Protein AF-A4TTN5-F1 (afdb_monomer)

Sequence (52 aa):
MVEPYLLQQGLIQRTPRGRMLSTAGFKHIGLNPPSEVLVQLDLLAQMGGDDE

Organism: NCBI:txid55518

Solvent-accessible surface area (backbone atoms only — not comparable to full-atom values): 3259 Å² total; per-residue (Å²): 138,63,65,70,55,41,47,72,70,49,26,35,43,84,48,100,92,48,79,42,74,25,78,58,28,28,55,74,74,74,44,83,74,51,71,70,54,53,54,50,50,51,52,54,58,58,72,72,63,81,87,123

Foldseek 3Di:
DCVVVCVVVVQWDADPVGIDGDCVVCVVVPHDDDPVVVVVNVVVVVVVPPPD

Mean predicted aligned error: 6.53 Å

pLDDT: mean 81.75, std 11.3, range [50.19, 92.31]

InterPro domains:
  IPR008823 RuvB, winged helix, C-terminal domain [PF05491] (1-29)
  IPR036388 Winged helix-like DNA-binding domain superfamily [G3DSA:1.10.10.10] (1-50)
  IPR036390 Winged helix DNA-binding domain superfamily [SSF46785] (2-34)

Nearest PDB structures (foldseek):
  1in5-assembly1_A  TM=9.074E-01  e=1.407E-02  Thermotoga maritima
  1in4-assembly1_A  TM=9.052E-01  e=1.508E-02  Thermotoga maritima
  1in8-assembly1_A  TM=9.096E-01  e=1.857E-02  Thermotoga maritima
  7pbl-assembly1_C  TM=8.990E-01  e=2.626E-02  Streptococcus thermophilus
  7pbl-assembly1_A  TM=8.878E-01  e=3.465E-02  Streptococcus thermophilus

Structure (mmCIF, N/CA/C/O backbone):
data_AF-A4TTN5-F1
#
_entry.id   AF-A4TTN5-F1
#
loop_
_atom_site.group_PDB
_atom_site.id
_atom_site.type_symbol
_atom_site.label_atom_id
_atom_site.label_alt_id
_atom_site.label_comp_id
_atom_site.label_asym_id
_atom_site.label_entity_id
_atom_site.label_seq_id
_atom_site.pdbx_PDB_ins_code
_atom_site.Cartn_x
_atom_site.Cartn_y
_atom_site.Cartn_z
_atom_site.occupancy
_atom_site.B_iso_or_equiv
_atom_site.auth_seq_id
_atom_site.auth_comp_id
_atom_site.auth_asym_id
_atom_site.auth_atom_id
_atom_site.pdbx_PDB_model_num
ATOM 1 N N . MET A 1 1 ? 4.559 -11.365 -17.777 1.00 54.09 1 MET A N 1
ATOM 2 C CA . MET A 1 1 ? 5.075 -11.363 -16.3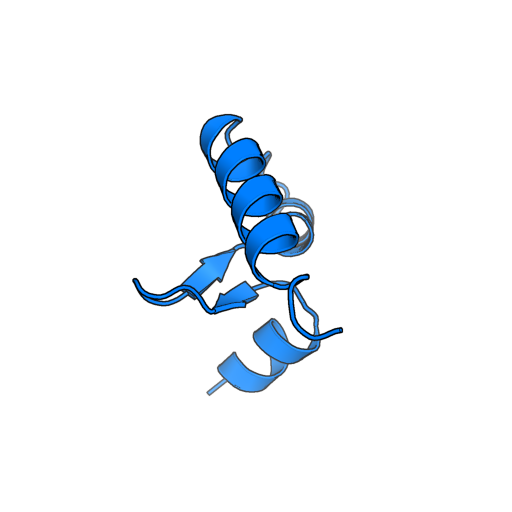91 1.00 54.09 1 MET A CA 1
ATOM 3 C C . MET A 1 1 ? 5.317 -9.904 -15.994 1.00 54.09 1 MET A C 1
ATOM 5 O O . MET A 1 1 ? 6.322 -9.345 -16.396 1.00 54.09 1 MET A O 1
ATOM 9 N N . VAL A 1 2 ? 4.349 -9.243 -15.342 1.00 64.00 2 VAL A N 1
ATOM 10 C CA . VAL A 1 2 ? 4.393 -7.784 -15.024 1.00 64.00 2 VAL A CA 1
ATOM 11 C C . VAL A 1 2 ? 4.777 -7.502 -13.562 1.00 64.00 2 VAL A C 1
ATOM 13 O O . VAL A 1 2 ? 5.026 -6.373 -13.159 1.00 64.00 2 VAL A O 1
ATOM 16 N N . GLU A 1 3 ? 4.872 -8.564 -12.771 1.00 69.25 3 GLU A N 1
ATOM 17 C CA . GLU A 1 3 ? 5.127 -8.566 -11.333 1.00 69.25 3 GLU A CA 1
ATOM 18 C C . GLU A 1 3 ? 6.350 -7.751 -10.870 1.00 69.25 3 GLU A C 1
ATOM 20 O O . GLU A 1 3 ? 6.207 -7.075 -9.850 1.00 69.25 3 GLU A O 1
ATOM 25 N N . PRO A 1 4 ? 7.511 -7.723 -11.574 1.00 73.88 4 PRO A N 1
ATOM 26 C CA . PRO A 1 4 ? 8.613 -6.862 -11.144 1.00 73.88 4 PRO A CA 1
ATOM 27 C C . PRO A 1 4 ? 8.246 -5.380 -11.225 1.00 73.88 4 PRO A C 1
ATOM 29 O O . PRO A 1 4 ? 8.634 -4.616 -10.349 1.00 73.88 4 PRO A O 1
ATOM 32 N N . TYR A 1 5 ? 7.447 -4.978 -12.215 1.00 83.38 5 TYR A N 1
ATOM 33 C CA . TYR A 1 5 ? 7.102 -3.577 -12.430 1.00 83.38 5 TYR A CA 1
ATOM 34 C C . TYR A 1 5 ? 6.180 -3.040 -11.332 1.00 83.38 5 TYR A C 1
ATOM 36 O O . TYR A 1 5 ? 6.440 -1.981 -10.776 1.00 83.38 5 TYR A O 1
ATOM 44 N N . LEU A 1 6 ? 5.144 -3.792 -10.947 1.00 82.88 6 LEU A N 1
ATOM 45 C CA . LEU A 1 6 ? 4.203 -3.352 -9.904 1.00 82.88 6 LEU A CA 1
ATOM 46 C C . LEU A 1 6 ? 4.844 -3.305 -8.512 1.00 82.88 6 LEU A C 1
ATOM 48 O O . LEU A 1 6 ? 4.476 -2.463 -7.692 1.00 82.88 6 LEU A O 1
ATOM 52 N N . LEU A 1 7 ? 5.808 -4.194 -8.257 1.00 83.31 7 LEU A N 1
ATOM 53 C CA . LEU A 1 7 ? 6.590 -4.188 -7.024 1.00 83.31 7 LEU A CA 1
ATOM 54 C C . LEU A 1 7 ? 7.595 -3.023 -7.017 1.00 83.31 7 LEU A C 1
ATOM 56 O O . LEU A 1 7 ? 7.698 -2.320 -6.019 1.00 83.31 7 LEU A O 1
ATOM 60 N N . GLN A 1 8 ? 8.278 -2.769 -8.140 1.00 85.19 8 GLN A N 1
ATOM 61 C CA . GLN A 1 8 ? 9.200 -1.634 -8.299 1.00 85.19 8 GLN A CA 1
ATOM 62 C C . GLN A 1 8 ? 8.492 -0.279 -8.220 1.00 85.19 8 GLN A C 1
ATOM 64 O O . GLN A 1 8 ? 9.029 0.658 -7.642 1.00 85.19 8 GLN A O 1
ATOM 69 N N . GLN A 1 9 ? 7.277 -0.171 -8.760 1.00 87.44 9 GLN A N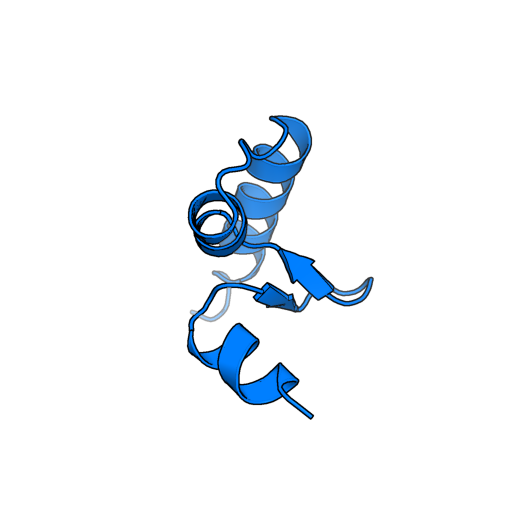 1
ATOM 70 C CA . GLN A 1 9 ? 6.459 1.037 -8.652 1.00 87.44 9 GLN A CA 1
ATOM 71 C C . GLN A 1 9 ? 5.832 1.229 -7.265 1.00 87.44 9 GLN A C 1
ATOM 73 O O . GLN A 1 9 ? 5.145 2.223 -7.038 1.00 87.44 9 GLN A O 1
ATOM 78 N N . GLY A 1 10 ? 6.021 0.283 -6.339 1.00 87.25 10 GLY A N 1
ATOM 79 C CA . GLY A 1 10 ? 5.452 0.357 -4.996 1.00 87.25 10 GLY A CA 1
ATOM 80 C C . GLY A 1 10 ? 3.925 0.256 -4.970 1.00 87.25 10 GLY A C 1
ATOM 81 O O . GLY A 1 10 ? 3.311 0.649 -3.981 1.00 87.25 10 GLY A O 1
ATOM 82 N N . LEU A 1 11 ? 3.294 -0.259 -6.032 1.00 90.69 11 LEU A N 1
ATOM 83 C CA . LEU A 1 11 ? 1.839 -0.459 -6.118 1.00 90.69 11 LEU A CA 1
ATOM 84 C C . LEU A 1 11 ? 1.392 -1.732 -5.384 1.00 90.69 11 LEU A C 1
ATOM 86 O O . LEU A 1 11 ? 0.236 -1.851 -4.982 1.00 90.69 11 LEU A O 1
ATOM 90 N N . ILE A 1 12 ? 2.307 -2.682 -5.199 1.00 88.94 12 ILE A N 1
ATOM 91 C CA . ILE A 1 12 ? 2.096 -3.943 -4.485 1.00 88.94 12 ILE A CA 1
ATOM 92 C C . ILE A 1 12 ? 3.224 -4.114 -3.466 1.00 88.94 12 ILE A C 1
ATOM 94 O O . ILE A 1 12 ? 4.365 -3.756 -3.740 1.00 88.94 12 ILE A O 1
ATOM 98 N N . GLN A 1 13 ? 2.913 -4.681 -2.303 1.00 86.25 13 GLN A N 1
ATOM 99 C CA . GLN A 1 13 ? 3.878 -5.079 -1.280 1.00 86.25 13 GLN A CA 1
ATOM 100 C C . GLN A 1 13 ? 3.847 -6.593 -1.063 1.00 86.25 13 GLN A C 1
ATOM 102 O O . GLN A 1 13 ? 2.815 -7.252 -1.244 1.00 86.25 13 GLN A O 1
ATOM 107 N N . ARG A 1 14 ? 4.999 -7.156 -0.682 1.00 86.19 14 ARG A N 1
ATOM 108 C CA . ARG A 1 14 ? 5.092 -8.566 -0.291 1.00 86.19 14 ARG A CA 1
ATOM 109 C C . ARG A 1 14 ? 4.671 -8.712 1.161 1.00 86.19 14 ARG A C 1
ATOM 111 O O . ARG A 1 14 ? 5.118 -7.956 2.012 1.00 86.19 14 ARG A O 1
ATOM 118 N N . THR A 1 15 ? 3.840 -9.706 1.434 1.00 84.62 15 THR A N 1
ATOM 119 C CA . THR A 1 15 ? 3.430 -10.070 2.790 1.00 84.62 15 THR A CA 1
ATOM 120 C C . THR A 1 15 ? 3.689 -11.560 3.008 1.00 84.62 15 THR A C 1
ATOM 122 O O . THR A 1 15 ? 3.758 -12.316 2.034 1.00 84.62 15 THR A O 1
ATOM 125 N N . PRO A 1 16 ? 3.782 -12.040 4.261 1.00 81.50 16 PRO A N 1
ATOM 126 C CA . PRO A 1 16 ? 3.955 -13.470 4.542 1.00 81.50 16 PRO A CA 1
ATOM 127 C C . PRO A 1 16 ? 2.855 -14.360 3.942 1.00 81.50 16 PRO A C 1
ATOM 129 O O . PRO A 1 16 ? 3.059 -15.551 3.731 1.00 81.50 16 PRO A O 1
ATOM 132 N N . ARG A 1 17 ? 1.678 -13.787 3.646 1.00 82.19 17 ARG A N 1
ATOM 133 C CA . ARG A 1 17 ? 0.544 -14.490 3.025 1.00 82.19 17 ARG A CA 1
ATOM 134 C C . ARG A 1 17 ? 0.455 -14.308 1.506 1.00 82.19 17 ARG A C 1
ATOM 136 O O . ARG A 1 17 ? -0.500 -14.793 0.907 1.00 82.19 17 ARG A O 1
ATOM 143 N N . GLY A 1 18 ? 1.417 -13.626 0.881 1.00 86.69 18 GLY A N 1
ATOM 144 C CA . GLY A 1 18 ? 1.478 -13.428 -0.564 1.00 86.69 18 GLY A CA 1
ATOM 145 C C . GLY A 1 18 ? 1.746 -11.977 -0.959 1.00 86.69 18 GLY A C 1
ATOM 146 O O . GLY A 1 18 ? 2.820 -11.430 -0.709 1.00 86.69 18 GLY A O 1
ATOM 147 N N . ARG A 1 19 ? 0.793 -11.374 -1.673 1.00 87.69 19 ARG A N 1
ATOM 148 C CA . ARG A 1 19 ? 0.917 -10.030 -2.251 1.00 87.69 19 ARG A CA 1
ATOM 149 C C . ARG A 1 19 ? -0.291 -9.204 -1.860 1.00 87.69 19 ARG A C 1
ATOM 151 O O . ARG A 1 19 ? -1.419 -9.668 -1.998 1.00 87.69 19 ARG A O 1
ATOM 158 N N . MET A 1 20 ? -0.045 -7.988 -1.399 1.00 87.62 20 MET A N 1
ATOM 159 C CA . MET A 1 20 ? -1.086 -7.045 -1.011 1.00 87.62 20 MET A CA 1
ATOM 160 C C . MET A 1 20 ? -0.930 -5.757 -1.812 1.00 87.62 20 MET A C 1
ATOM 162 O O . MET A 1 20 ? 0.187 -5.326 -2.091 1.00 87.62 20 MET A O 1
ATOM 166 N N . LEU A 1 21 ? -2.049 -5.152 -2.203 1.00 89.56 21 LEU A N 1
ATOM 167 C CA . LEU A 1 21 ? -2.041 -3.851 -2.859 1.00 89.56 21 LEU A CA 1
ATOM 168 C C . LEU A 1 21 ? -1.595 -2.777 -1.856 1.00 89.56 21 LEU A C 1
ATOM 170 O O . LEU A 1 21 ? -2.042 -2.781 -0.711 1.00 89.56 21 LEU A O 1
ATOM 174 N N . SER A 1 22 ? -0.731 -1.857 -2.274 1.00 89.69 22 SER A N 1
ATOM 175 C CA . SER A 1 22 ? -0.336 -0.732 -1.429 1.00 89.69 22 SER A CA 1
ATOM 176 C C . SER A 1 22 ? -1.368 0.394 -1.484 1.00 89.69 22 SER A C 1
ATOM 178 O O . SER A 1 22 ? -2.188 0.455 -2.403 1.00 89.69 22 SER A O 1
ATOM 180 N N . THR A 1 23 ? -1.275 1.363 -0.571 1.00 89.31 23 THR A N 1
ATOM 181 C CA . THR A 1 23 ? -2.067 2.603 -0.641 1.00 89.31 23 THR A CA 1
ATOM 182 C C . THR A 1 23 ? -1.921 3.310 -1.996 1.00 89.31 23 THR A C 1
ATOM 184 O O . THR A 1 23 ? -2.891 3.868 -2.508 1.00 89.31 23 THR A O 1
ATOM 187 N N . ALA A 1 24 ? -0.733 3.265 -2.613 1.00 88.88 24 ALA A N 1
ATOM 188 C CA . ALA A 1 24 ? -0.504 3.808 -3.952 1.00 88.88 24 ALA A CA 1
ATOM 189 C C . ALA A 1 24 ? -1.193 2.967 -5.037 1.00 88.88 24 ALA A C 1
ATOM 191 O O . ALA A 1 24 ? -1.785 3.526 -5.957 1.00 88.88 24 ALA A O 1
ATOM 192 N N . GLY A 1 25 ? -1.189 1.639 -4.893 1.00 91.25 25 GLY A N 1
ATOM 193 C CA . GLY A 1 25 ? -1.928 0.726 -5.760 1.00 91.25 25 GLY A CA 1
ATOM 194 C C . GLY A 1 25 ? -3.432 0.987 -5.744 1.00 91.25 25 GLY A C 1
ATOM 195 O O . GLY A 1 25 ? -4.036 1.080 -6.809 1.00 91.25 25 GLY A O 1
ATOM 196 N N . PHE A 1 26 ? -4.025 1.188 -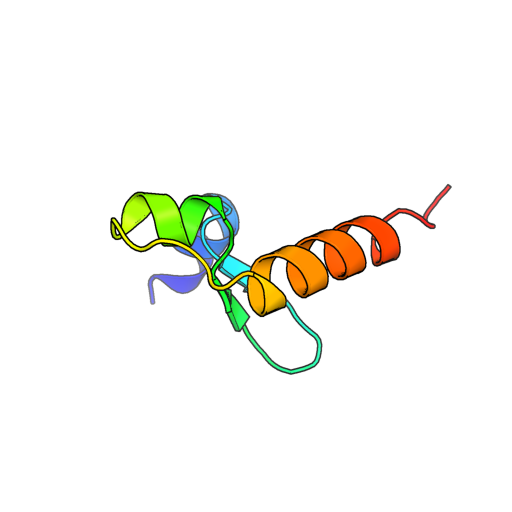4.561 1.00 91.56 26 PHE A N 1
ATOM 197 C CA . PHE A 1 26 ? -5.454 1.500 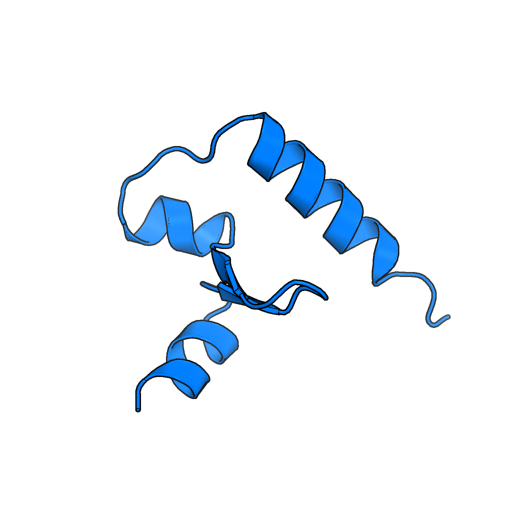-4.423 1.00 91.56 26 PHE A CA 1
ATOM 198 C C . PHE A 1 26 ? -5.808 2.819 -5.119 1.00 91.56 26 PHE A C 1
ATOM 200 O O . PHE A 1 26 ? -6.748 2.870 -5.911 1.00 91.56 26 PHE A O 1
ATOM 207 N N . LYS A 1 27 ? -4.986 3.859 -4.920 1.00 90.56 27 LYS A N 1
ATOM 208 C CA . LYS A 1 27 ? -5.136 5.144 -5.619 1.00 90.56 27 LYS A CA 1
ATOM 209 C C . LYS A 1 27 ? -5.002 5.005 -7.137 1.00 90.56 27 LYS A C 1
ATOM 211 O O . LYS A 1 27 ? -5.757 5.641 -7.864 1.00 90.56 27 LYS A O 1
ATOM 216 N N . HIS A 1 28 ? -4.078 4.172 -7.616 1.00 90.75 28 HIS A N 1
ATOM 217 C CA . HIS A 1 28 ? -3.834 3.971 -9.046 1.00 90.75 28 HIS A CA 1
ATOM 218 C C . HIS A 1 28 ? -5.038 3.358 -9.776 1.00 90.75 28 HIS A C 1
ATOM 220 O O . HIS A 1 28 ? -5.297 3.699 -10.925 1.00 90.75 28 HIS A O 1
ATOM 226 N N . ILE A 1 29 ? -5.801 2.500 -9.097 1.00 92.31 29 ILE A N 1
ATOM 227 C CA . ILE A 1 29 ? -7.028 1.893 -9.637 1.00 92.31 29 ILE A CA 1
ATOM 228 C C . ILE A 1 29 ? -8.305 2.664 -9.261 1.00 92.31 29 ILE A C 1
ATOM 230 O O . ILE A 1 29 ? -9.404 2.205 -9.562 1.00 92.31 29 ILE A O 1
ATOM 234 N N . GLY A 1 30 ? -8.179 3.819 -8.597 1.00 91.75 30 GLY A N 1
ATOM 235 C CA . GLY A 1 30 ? -9.311 4.660 -8.197 1.00 91.75 30 GLY A CA 1
ATOM 236 C C . GLY A 1 30 ? -10.183 4.071 -7.084 1.00 91.75 30 GLY A C 1
ATOM 237 O O . GLY A 1 30 ? -11.337 4.471 -6.943 1.00 91.75 30 GLY A O 1
ATOM 238 N N . LEU A 1 31 ? -9.661 3.124 -6.301 1.00 91.94 31 LEU A N 1
ATOM 239 C CA . LEU A 1 31 ? -10.369 2.533 -5.168 1.00 91.94 31 LEU A CA 1
ATOM 240 C C . LEU A 1 31 ? -9.885 3.137 -3.851 1.00 91.94 31 LEU A C 1
ATOM 242 O O . LEU A 1 31 ? -8.698 3.408 -3.666 1.00 91.94 31 LEU A O 1
ATOM 246 N N . ASN A 1 32 ? -10.808 3.288 -2.902 1.00 88.69 32 ASN A N 1
ATOM 247 C CA . ASN A 1 32 ? -10.447 3.636 -1.535 1.00 88.69 32 ASN A CA 1
ATOM 248 C C . ASN A 1 32 ? -10.073 2.359 -0.772 1.00 88.69 32 ASN A C 1
ATOM 250 O O . ASN A 1 32 ? -10.876 1.422 -0.739 1.00 88.69 32 ASN A O 1
ATOM 254 N N . PRO A 1 33 ? -8.878 2.299 -0.160 1.00 87.19 33 PRO A N 1
ATOM 255 C CA . PRO A 1 33 ? -8.513 1.168 0.675 1.00 87.19 33 PRO A CA 1
ATOM 256 C C . PRO A 1 33 ? -9.463 1.084 1.882 1.00 87.19 33 PRO A C 1
ATOM 258 O O . PRO A 1 33 ? -9.754 2.113 2.499 1.00 87.19 33 PRO A O 1
ATOM 261 N N . PRO A 1 34 ? -9.937 -0.119 2.247 1.00 87.69 34 PRO A N 1
ATOM 262 C CA . PRO A 1 34 ? -10.674 -0.323 3.489 1.00 87.69 34 PRO A CA 1
ATOM 263 C C . PRO A 1 34 ? -9.843 0.112 4.705 1.00 87.69 34 PRO A C 1
ATOM 265 O O . PRO A 1 34 ? -8.625 -0.067 4.714 1.00 87.69 34 PRO A O 1
ATOM 268 N N . SER A 1 35 ? -10.486 0.611 5.765 1.00 86.88 35 SER A N 1
ATOM 269 C CA . SER A 1 35 ? -9.782 1.027 6.992 1.00 86.88 35 SER A CA 1
ATOM 270 C C . SER A 1 35 ? -8.951 -0.099 7.613 1.00 86.88 35 SER A C 1
ATOM 272 O O . SER A 1 35 ? -7.852 0.145 8.095 1.00 86.88 35 SER A O 1
ATOM 274 N N . GLU A 1 36 ? -9.434 -1.342 7.546 1.00 86.50 36 GLU A N 1
ATOM 275 C CA . GLU A 1 36 ? -8.703 -2.528 8.011 1.00 86.50 36 GLU A CA 1
ATOM 276 C C . GLU A 1 36 ? -7.396 -2.742 7.231 1.00 86.50 36 GLU A C 1
ATOM 278 O O . GLU A 1 36 ? -6.356 -3.043 7.814 1.00 86.50 36 GLU A O 1
ATOM 283 N N . VAL A 1 37 ? -7.422 -2.485 5.920 1.00 86.25 37 VAL A N 1
ATOM 284 C CA . VAL A 1 37 ? -6.237 -2.554 5.058 1.00 86.25 37 VAL A CA 1
ATOM 285 C C . VAL A 1 37 ? -5.256 -1.436 5.403 1.00 86.25 37 VAL A C 1
ATOM 287 O O . VAL A 1 37 ? -4.058 -1.688 5.453 1.00 86.25 37 VAL A O 1
ATOM 290 N N . LEU A 1 38 ? -5.735 -0.224 5.698 1.00 85.69 38 LEU A N 1
ATOM 291 C CA . LEU A 1 38 ? -4.873 0.882 6.133 1.00 85.69 38 LEU A CA 1
ATOM 292 C C . LEU A 1 38 ? -4.150 0.570 7.449 1.00 85.69 38 LE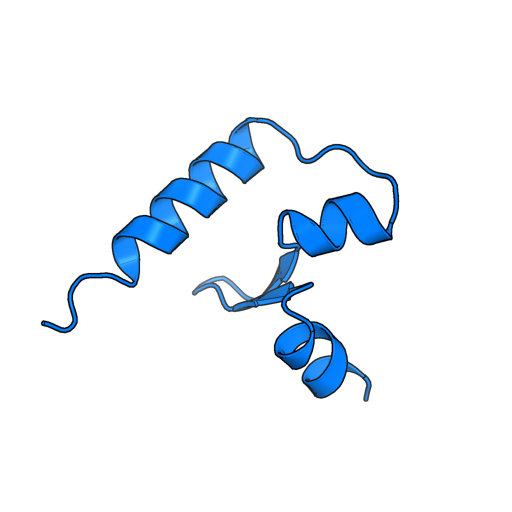U A C 1
ATOM 294 O O . LEU A 1 38 ? -2.945 0.785 7.532 1.00 85.69 38 LEU A O 1
ATOM 298 N N . VAL A 1 39 ? -4.861 0.019 8.439 1.00 88.12 39 VAL A N 1
ATOM 299 C CA . VAL A 1 39 ? -4.264 -0.414 9.714 1.00 88.12 39 VAL A CA 1
ATOM 300 C C . VAL A 1 39 ? -3.232 -1.513 9.474 1.00 88.12 39 VAL A C 1
ATOM 302 O O . VAL A 1 39 ? -2.127 -1.451 10.000 1.00 88.12 39 VAL A O 1
ATOM 305 N N . GLN A 1 40 ? -3.551 -2.503 8.639 1.00 84.62 40 GLN A N 1
ATOM 306 C C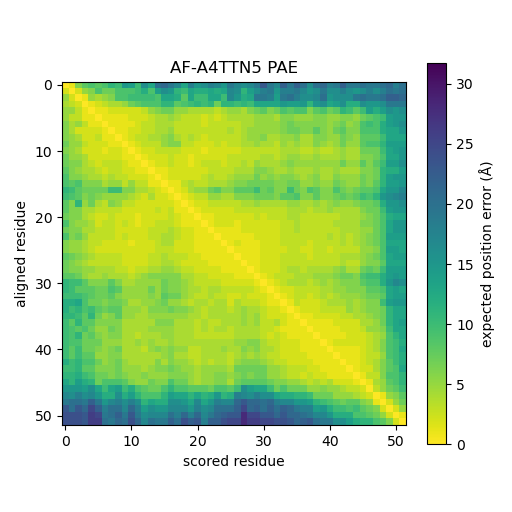A . GLN A 1 40 ? -2.612 -3.575 8.322 1.00 84.62 40 GLN A CA 1
ATOM 307 C C . GLN A 1 40 ? -1.364 -3.066 7.587 1.00 84.62 40 GLN A C 1
ATOM 309 O O . GLN A 1 40 ? -0.264 -3.535 7.870 1.00 84.62 40 GLN A O 1
ATOM 314 N N . LEU A 1 41 ? -1.511 -2.110 6.666 1.00 83.50 41 LEU A N 1
ATOM 315 C CA . LEU A 1 41 ? -0.383 -1.477 5.981 1.00 83.50 41 LEU A CA 1
ATOM 316 C C . LEU A 1 41 ? 0.508 -0.682 6.937 1.00 83.50 41 LEU A C 1
ATOM 318 O O . LEU A 1 41 ? 1.725 -0.746 6.804 1.00 83.50 41 LEU A O 1
ATOM 322 N N .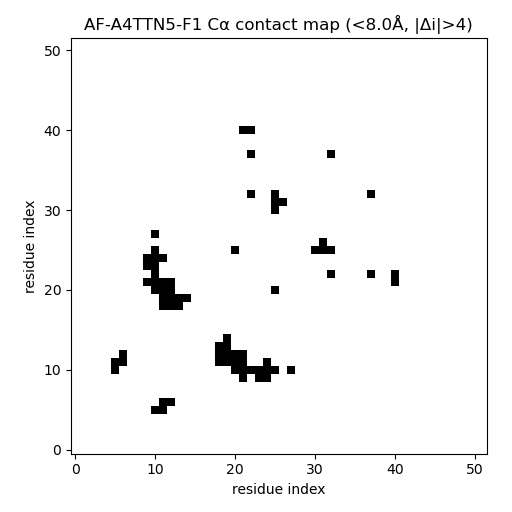 ASP A 1 42 ? -0.083 0.039 7.887 1.00 86.00 42 ASP A N 1
ATOM 323 C CA . ASP A 1 42 ? 0.655 0.781 8.912 1.00 86.00 42 ASP A CA 1
ATOM 324 C C . ASP A 1 42 ? 1.448 -0.167 9.830 1.00 86.00 42 ASP A C 1
ATOM 326 O O . ASP A 1 42 ? 2.645 0.016 10.040 1.00 86.00 42 ASP A O 1
ATOM 330 N N . 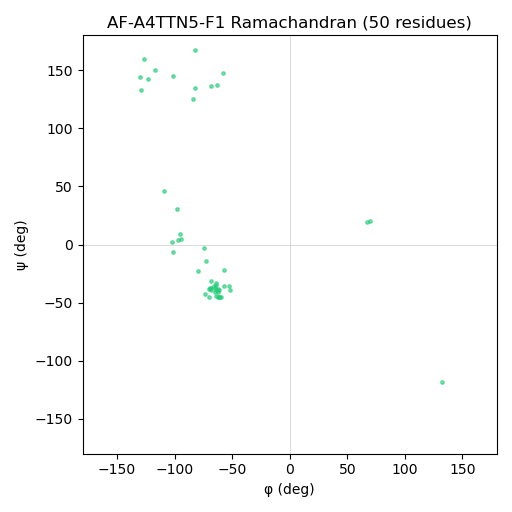LEU A 1 43 ? 0.829 -1.268 10.268 1.00 85.56 43 LEU A N 1
ATOM 331 C CA . LEU A 1 43 ? 1.508 -2.311 11.043 1.00 85.56 43 LEU A CA 1
ATOM 332 C C . LEU A 1 43 ? 2.647 -2.979 10.263 1.00 85.56 43 LEU A C 1
ATOM 334 O O . LEU A 1 43 ? 3.707 -3.238 10.823 1.00 85.56 43 LEU A O 1
ATOM 338 N N . LEU A 1 44 ? 2.449 -3.259 8.971 1.00 81.38 44 LEU A N 1
ATOM 339 C CA . LEU A 1 44 ? 3.497 -3.813 8.108 1.00 81.38 44 LEU A CA 1
ATOM 340 C C . LEU A 1 44 ? 4.653 -2.826 7.904 1.00 81.38 44 LEU A C 1
ATOM 342 O O . LEU A 1 44 ? 5.800 -3.256 7.831 1.00 81.38 44 LEU A O 1
ATOM 346 N N . ALA A 1 45 ? 4.362 -1.525 7.831 1.00 78.44 45 ALA A N 1
ATOM 347 C CA . ALA A 1 45 ? 5.380 -0.483 7.742 1.00 78.44 45 ALA A CA 1
ATOM 348 C C . ALA A 1 45 ? 6.189 -0.360 9.042 1.00 78.44 45 ALA A C 1
ATOM 350 O O . ALA A 1 45 ? 7.400 -0.171 8.982 1.00 78.44 45 ALA A O 1
ATOM 351 N N . GLN A 1 46 ? 5.545 -0.528 10.200 1.00 79.25 46 GLN A N 1
ATOM 352 C CA . GLN A 1 46 ? 6.211 -0.543 11.507 1.00 79.25 46 GLN A CA 1
ATOM 353 C C . GLN A 1 46 ? 7.083 -1.794 11.699 1.00 79.25 46 GLN A C 1
ATOM 355 O O . GLN A 1 46 ? 8.183 -1.694 12.224 1.00 79.25 46 GLN A O 1
ATOM 360 N N . MET A 1 47 ? 6.639 -2.957 11.213 1.00 68.44 47 MET A N 1
ATOM 361 C CA . MET A 1 47 ? 7.353 -4.237 11.362 1.00 68.44 47 MET A CA 1
ATOM 362 C C . MET A 1 47 ? 8.614 -4.360 10.482 1.00 68.44 47 MET A C 1
ATOM 364 O O . MET A 1 47 ? 9.404 -5.279 10.666 1.00 68.44 47 MET A O 1
ATOM 368 N N . GLY A 1 48 ? 8.783 -3.476 9.494 1.00 62.59 48 GLY A N 1
ATOM 369 C CA . GLY A 1 48 ? 9.975 -3.405 8.640 1.00 62.59 48 GLY A CA 1
ATOM 370 C C . GLY A 1 48 ? 11.022 -2.390 9.112 1.00 62.59 48 GLY A C 1
ATOM 371 O O . GLY A 1 48 ? 11.930 -2.086 8.344 1.00 62.59 48 GLY A O 1
ATOM 372 N N . GLY A 1 49 ? 10.853 -1.821 10.312 1.00 56.97 49 GLY A N 1
ATOM 373 C CA . GLY A 1 49 ? 11.692 -0.753 10.863 1.00 56.97 49 GLY A CA 1
ATOM 374 C C . GLY A 1 49 ? 12.727 -1.186 11.906 1.00 56.97 49 GLY A C 1
ATOM 375 O O . GLY A 1 49 ? 13.433 -0.320 12.408 1.00 56.97 49 GLY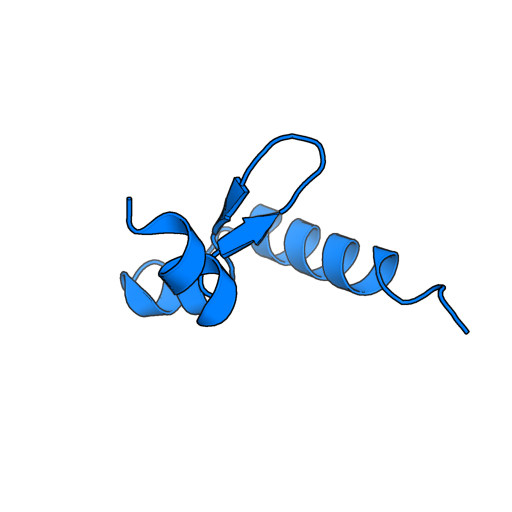 A O 1
ATOM 376 N N . ASP A 1 50 ? 12.838 -2.479 12.223 1.00 52.53 50 ASP A N 1
ATOM 377 C CA . ASP A 1 50 ? 13.707 -3.001 13.295 1.00 52.53 50 ASP A CA 1
ATOM 378 C C . ASP A 1 50 ? 15.072 -3.537 12.791 1.00 52.53 50 ASP A C 1
ATOM 380 O O . ASP A 1 50 ? 15.630 -4.464 13.375 1.00 52.53 50 ASP A O 1
ATOM 384 N N . ASP A 1 51 ? 15.614 -2.978 11.702 1.00 53.72 51 ASP A N 1
ATOM 385 C CA . ASP A 1 51 ? 16.978 -3.263 11.210 1.00 53.72 51 ASP A CA 1
ATOM 386 C C . ASP A 1 51 ? 17.927 -2.054 11.421 1.00 53.72 51 ASP A C 1
ATOM 388 O O . ASP A 1 51 ? 18.682 -1.680 10.519 1.00 53.72 51 ASP A O 1
ATOM 392 N N . GLU A 1 52 ? 17.901 -1.440 12.612 1.00 50.19 52 GLU A N 1
ATOM 393 C CA . GLU A 1 52 ? 19.010 -0.614 13.140 1.00 50.19 52 GLU A CA 1
ATOM 394 C C . GLU A 1 52 ? 19.387 -1.010 14.576 1.00 50.19 52 GLU A C 1
ATOM 396 O O . GLU A 1 52 ? 18.479 -1.123 15.432 1.00 50.19 52 GLU A O 1
#

Radius of gyration: 11.62 Å; Cα contacts (8 Å, |Δi|>4): 36; chains: 1; bounding box: 30×20×30 Å

Secondary structure (DSSP, 8-state):
--HHHHHHTTSEEEETTEEEE-HHHHHHTTPPPPHHHHHHHHHHHHHT----